Protein AF-A0A346XZH6-F1 (afdb_monomer)

Foldseek 3Di:
DVVVLVVLVVLLVLLVLQVVVQVVPDDPPVCVVVNVVSCVVCVVVLVVVCVVDPQDCDPPGGPRVSSVCVNVVSVVVSVVPD

Mean predicted aligned error: 7.85 Å

pLDDT: mean 76.3, std 7.62, range [56.12, 85.94]

Radius of gyration: 13.57 Å; Cα contacts (8 Å, |Δi|>4): 53; chains: 1; bounding box: 33×30×38 Å

InterPro domains:
  IPR003425 CCB3/YggT [PF02325] (3-81)

Secondary structure (DSSP, 8-state):
-HHHHHHHHHHHHHHHHHHHHHT-SS--HHHHHHHHHHHHHHHHHHHHHHHHS---EETTEE--HHHHHHHHHHHHHHHHH-

Sequence (82 aa):
MLIICWALTAFWVLLIVRVIFSWIPRPPDPLLVVNDVAVRATDWAVAPLRNAIPPMRMGAVALDLSILVLFFGVNILQAILC

Organism: NCBI:txid1608957

Structure (mmCIF, N/CA/C/O backbone):
data_AF-A0A346XZH6-F1
#
_entry.id   AF-A0A346XZH6-F1
#
loop_
_atom_site.group_PDB
_atom_site.id
_atom_site.type_symbol
_atom_site.label_atom_id
_atom_site.label_alt_id
_atom_site.label_comp_id
_atom_site.label_asym_id
_atom_site.label_entity_id
_atom_site.label_seq_id
_atom_site.pdbx_PDB_ins_code
_atom_site.Cartn_x
_atom_site.Cartn_y
_atom_site.Cartn_z
_atom_site.occupancy
_atom_site.B_iso_or_equiv
_atom_site.auth_seq_id
_atom_site.auth_comp_id
_atom_site.auth_asym_id
_atom_site.auth_atom_id
_atom_site.pdbx_PDB_model_num
ATOM 1 N N . MET A 1 1 ? -13.331 -13.243 15.500 1.00 63.25 1 MET A N 1
ATOM 2 C CA . MET A 1 1 ? -11.857 -13.224 15.614 1.00 63.25 1 MET A CA 1
ATOM 3 C C . MET A 1 1 ? -11.164 -13.706 14.337 1.00 63.25 1 MET A C 1
ATOM 5 O O . MET A 1 1 ? -10.462 -12.907 13.743 1.00 63.25 1 MET A O 1
ATOM 9 N N . LEU A 1 2 ? -11.436 -14.911 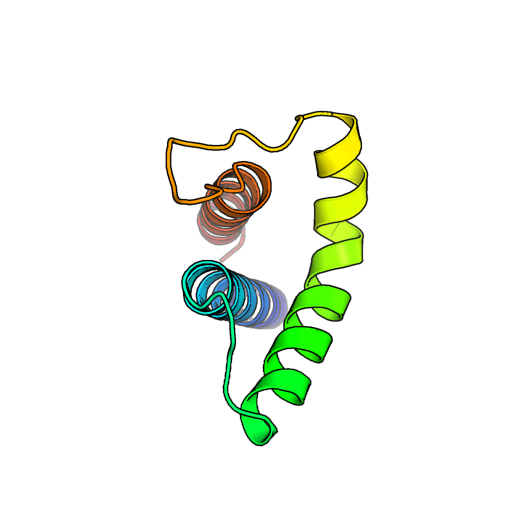13.811 1.00 77.69 2 LEU A N 1
ATOM 10 C CA . LEU A 1 2 ? -10.765 -15.441 12.599 1.00 77.69 2 LEU A CA 1
ATOM 11 C C . LEU A 1 2 ? -10.798 -14.523 11.356 1.00 77.69 2 LEU A C 1
ATOM 13 O O . LEU A 1 2 ? -9.759 -14.285 10.752 1.00 77.69 2 LEU A O 1
ATOM 17 N N . ILE A 1 3 ? -11.960 -13.980 10.976 1.00 82.50 3 ILE A N 1
ATOM 18 C CA . ILE A 1 3 ? -12.114 -13.192 9.730 1.00 82.50 3 ILE A CA 1
ATOM 19 C C . ILE A 1 3 ? -11.260 -11.912 9.745 1.00 82.50 3 ILE A C 1
ATOM 21 O O . ILE A 1 3 ? -10.669 -11.545 8.733 1.00 82.50 3 ILE A O 1
ATOM 25 N N . ILE A 1 4 ? -11.157 -11.262 10.908 1.00 82.25 4 ILE A N 1
ATOM 26 C CA . ILE A 1 4 ? -10.355 -10.047 11.098 1.00 82.25 4 ILE A CA 1
ATOM 27 C C . ILE A 1 4 ? -8.869 -10.390 10.939 1.00 82.25 4 ILE A C 1
ATOM 29 O O . ILE A 1 4 ? -8.162 -9.716 10.198 1.00 82.25 4 ILE A O 1
ATOM 33 N N . CYS A 1 5 ? -8.415 -11.496 11.529 1.00 83.94 5 CYS A N 1
ATOM 34 C CA . CYS A 1 5 ? -7.036 -11.964 11.383 1.00 83.94 5 CYS A CA 1
ATOM 35 C C . CYS A 1 5 ? -6.661 -12.288 9.946 1.00 83.94 5 CYS A C 1
ATOM 37 O O . CYS A 1 5 ? -5.588 -11.893 9.490 1.00 83.94 5 CYS A O 1
ATOM 39 N N . TRP A 1 6 ? -7.553 -12.951 9.210 1.00 85.25 6 TRP A N 1
ATOM 40 C CA . TRP A 1 6 ? -7.352 -13.217 7.788 1.00 85.25 6 TRP A CA 1
ATOM 41 C C . TRP A 1 6 ? -7.239 -11.921 6.979 1.00 85.25 6 TRP A C 1
ATOM 43 O O . TRP A 1 6 ? -6.321 -11.792 6.169 1.00 85.25 6 TRP A O 1
ATOM 53 N N . ALA A 1 7 ? -8.100 -10.934 7.244 1.00 84.69 7 ALA A N 1
ATOM 54 C CA . ALA A 1 7 ? -8.045 -9.635 6.578 1.00 84.69 7 ALA A CA 1
ATOM 55 C C . ALA A 1 7 ? -6.741 -8.874 6.884 1.00 84.69 7 ALA A C 1
ATOM 57 O O . ALA A 1 7 ? -6.090 -8.377 5.964 1.00 84.69 7 ALA A O 1
ATOM 58 N N . LEU A 1 8 ? -6.315 -8.829 8.152 1.00 83.25 8 LEU A N 1
ATOM 59 C CA . LEU A 1 8 ? -5.051 -8.192 8.538 1.00 83.25 8 LEU A CA 1
ATOM 60 C C . LEU A 1 8 ? -3.845 -8.913 7.931 1.00 83.25 8 LEU A C 1
ATOM 62 O O . LEU A 1 8 ? -2.905 -8.257 7.495 1.00 83.25 8 LEU A O 1
ATOM 66 N N . THR A 1 9 ? -3.879 -10.245 7.859 1.00 83.38 9 THR A N 1
ATOM 67 C CA . THR A 1 9 ? -2.799 -11.035 7.250 1.00 83.38 9 THR A CA 1
ATOM 68 C C . THR A 1 9 ? -2.697 -10.753 5.756 1.00 83.38 9 THR A C 1
ATOM 70 O O . THR A 1 9 ? -1.602 -10.516 5.253 1.00 83.38 9 THR A O 1
ATOM 73 N N . ALA A 1 10 ? -3.828 -10.700 5.046 1.00 84.50 10 ALA A N 1
ATOM 74 C CA . ALA A 1 10 ? -3.849 -10.321 3.636 1.00 84.50 10 ALA A CA 1
ATOM 75 C C . ALA A 1 10 ? -3.269 -8.912 3.425 1.00 84.50 10 ALA A C 1
ATOM 77 O O . ALA A 1 10 ? -2.451 -8.704 2.529 1.00 84.50 10 ALA A O 1
ATOM 78 N N . PHE A 1 11 ? -3.626 -7.957 4.288 1.00 81.88 11 PHE A N 1
ATOM 79 C CA . PHE A 1 11 ? -3.080 -6.602 4.237 1.00 81.88 11 PHE A CA 1
ATOM 80 C C . PHE A 1 11 ? -1.574 -6.562 4.544 1.00 81.88 11 PHE A C 1
ATOM 82 O O . PHE A 1 11 ? -0.818 -5.860 3.875 1.00 81.88 11 PHE A O 1
ATOM 89 N N . TRP A 1 12 ? -1.111 -7.367 5.499 1.00 83.50 12 TRP A N 1
ATOM 90 C CA . TRP A 1 12 ? 0.308 -7.508 5.817 1.00 83.50 12 TRP A CA 1
ATOM 91 C C . TRP A 1 12 ? 1.116 -8.065 4.634 1.00 83.50 12 TRP A C 1
ATOM 93 O O . TRP A 1 12 ? 2.178 -7.538 4.305 1.00 83.50 12 TRP A O 1
ATOM 103 N N . VAL A 1 13 ? 0.580 -9.067 3.928 1.00 84.19 13 VAL A N 1
ATOM 104 C CA . VAL A 1 13 ? 1.183 -9.603 2.696 1.00 84.19 13 VAL A CA 1
ATOM 105 C C . VAL A 1 13 ? 1.265 -8.529 1.608 1.00 84.19 13 VAL A C 1
ATOM 107 O O . VAL A 1 13 ? 2.310 -8.385 0.973 1.00 84.19 13 VAL A O 1
ATOM 110 N N . LEU A 1 14 ? 0.209 -7.728 1.418 1.00 81.75 14 LEU A N 1
ATOM 111 C CA . LEU A 1 14 ? 0.221 -6.615 0.459 1.00 81.75 14 LEU A CA 1
ATOM 112 C C . LEU A 1 14 ? 1.318 -5.588 0.773 1.00 81.75 14 LEU A C 1
ATOM 114 O O . LEU A 1 14 ? 1.975 -5.099 -0.147 1.00 81.75 14 LEU A O 1
ATOM 118 N N . LEU A 1 15 ? 1.562 -5.289 2.054 1.00 80.25 15 LEU A N 1
ATOM 119 C CA . LEU A 1 15 ? 2.650 -4.396 2.458 1.00 80.25 15 LEU A CA 1
ATOM 120 C C . LEU A 1 15 ? 4.022 -4.965 2.091 1.00 80.25 15 LEU A C 1
ATOM 122 O O . LEU A 1 15 ? 4.843 -4.227 1.551 1.00 80.25 15 LEU A O 1
ATOM 126 N N . ILE A 1 16 ? 4.261 -6.262 2.314 1.00 81.81 16 ILE A N 1
ATOM 127 C CA . ILE A 1 16 ? 5.515 -6.917 1.904 1.00 81.81 16 ILE A CA 1
ATOM 128 C C . ILE A 1 16 ? 5.718 -6.822 0.399 1.00 81.81 16 ILE A C 1
ATOM 130 O O . ILE A 1 16 ? 6.797 -6.442 -0.050 1.00 81.81 16 ILE A O 1
ATOM 134 N N . VAL A 1 17 ? 4.680 -7.130 -0.379 1.00 82.19 17 VAL A N 1
ATOM 135 C CA . VAL A 1 17 ? 4.727 -7.007 -1.838 1.00 82.19 17 VAL A CA 1
ATOM 136 C C . VAL A 1 17 ? 5.141 -5.583 -2.216 1.00 82.19 17 VAL A C 1
ATOM 138 O O . VAL A 1 17 ? 6.080 -5.404 -2.987 1.00 82.19 17 VAL A O 1
ATOM 141 N N . ARG A 1 18 ? 4.537 -4.562 -1.598 1.00 77.69 18 ARG A N 1
ATOM 142 C CA . ARG A 1 18 ? 4.878 -3.155 -1.851 1.00 77.69 18 ARG A CA 1
ATOM 143 C C . ARG A 1 18 ? 6.323 -2.797 -1.478 1.00 77.69 18 ARG A C 1
ATOM 145 O O . ARG A 1 18 ? 6.938 -2.023 -2.203 1.00 77.69 18 ARG A O 1
ATOM 152 N N . VAL A 1 19 ? 6.869 -3.344 -0.383 1.00 78.06 19 VAL A N 1
ATOM 153 C CA . VAL A 1 19 ? 8.290 -3.172 -0.004 1.00 78.06 19 VAL A CA 1
ATOM 154 C C . VAL A 1 19 ? 9.205 -3.755 -1.077 1.00 78.06 19 VAL A C 1
ATOM 156 O O . VAL A 1 19 ? 10.166 -3.115 -1.486 1.00 78.06 19 VAL A O 1
ATOM 159 N N . ILE A 1 20 ? 8.901 -4.959 -1.561 1.00 80.81 20 ILE A N 1
ATOM 160 C CA . ILE A 1 20 ? 9.709 -5.615 -2.593 1.00 80.81 20 ILE A CA 1
ATOM 161 C C . ILE A 1 20 ? 9.657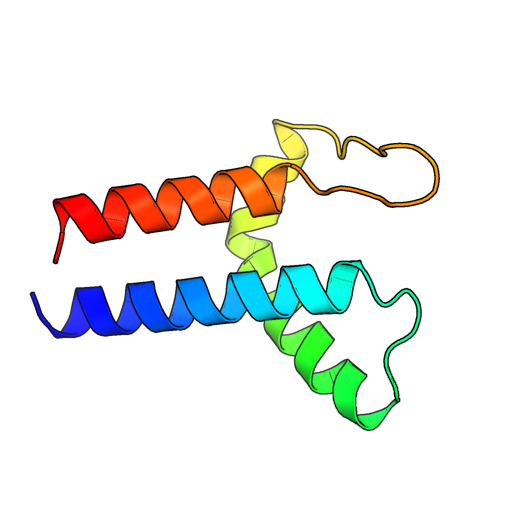 -4.804 -3.893 1.00 80.81 20 ILE A C 1
ATOM 163 O O . ILE A 1 20 ? 10.693 -4.535 -4.497 1.00 80.81 20 ILE A O 1
ATOM 167 N N . PHE A 1 21 ? 8.463 -4.369 -4.304 1.00 77.50 21 PHE A N 1
ATOM 168 C CA . PHE A 1 21 ? 8.288 -3.557 -5.506 1.00 77.50 21 PHE A CA 1
ATOM 169 C C . PHE A 1 21 ? 8.912 -2.163 -5.392 1.00 77.50 21 PHE A C 1
ATOM 171 O O . PHE A 1 21 ? 9.394 -1.653 -6.399 1.00 77.50 21 PHE A O 1
ATOM 178 N N . SER A 1 22 ? 8.972 -1.552 -4.202 1.00 74.12 22 SER A N 1
ATOM 179 C CA . SER A 1 22 ? 9.615 -0.239 -4.034 1.00 74.12 22 SER A CA 1
ATOM 180 C C . SER A 1 22 ? 11.129 -0.289 -4.253 1.00 74.12 22 SER A C 1
ATOM 182 O O . SER A 1 22 ? 11.724 0.699 -4.682 1.00 74.12 22 SER A O 1
ATOM 184 N N . TRP A 1 23 ? 11.757 -1.445 -4.022 1.00 74.81 23 TRP A N 1
ATOM 185 C CA . TRP A 1 23 ? 13.178 -1.666 -4.304 1.00 74.81 23 TRP A CA 1
ATOM 186 C C . TRP A 1 23 ? 13.455 -1.987 -5.775 1.00 74.81 23 TRP A C 1
ATOM 188 O O . TRP A 1 23 ? 14.613 -1.998 -6.192 1.00 74.81 23 TRP A O 1
ATOM 198 N N . ILE A 1 24 ? 12.410 -2.223 -6.572 1.00 79.19 24 ILE A N 1
ATOM 199 C CA . ILE A 1 24 ? 12.504 -2.525 -7.998 1.00 79.19 24 ILE A CA 1
ATOM 200 C C . ILE A 1 24 ? 12.085 -1.268 -8.781 1.00 79.19 24 ILE A C 1
ATOM 202 O O . ILE A 1 24 ? 10.903 -1.079 -9.061 1.00 79.19 24 ILE A O 1
ATOM 206 N N . PRO A 1 25 ? 13.030 -0.403 -9.202 1.00 69.00 25 PRO A N 1
ATOM 207 C CA . PRO A 1 25 ? 12.707 0.847 -9.898 1.00 69.00 25 PRO A CA 1
ATOM 208 C C . PRO A 1 25 ? 12.026 0.649 -11.266 1.00 69.00 25 PRO A C 1
ATOM 210 O O . PRO A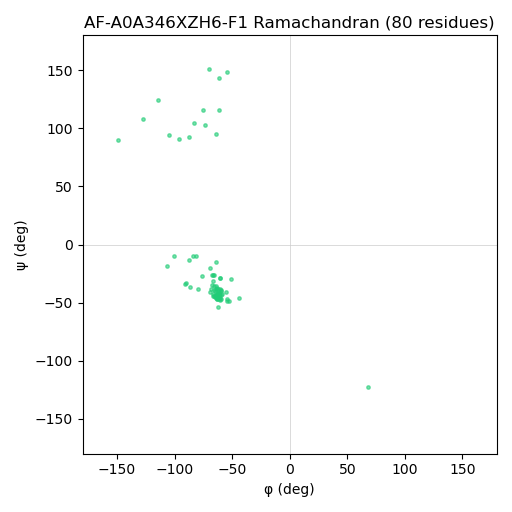 1 25 ? 11.466 1.598 -11.814 1.00 69.00 25 PRO A O 1
ATOM 213 N N . ARG A 1 26 ? 12.059 -0.568 -11.830 1.00 78.88 26 ARG A N 1
ATOM 214 C CA . ARG A 1 26 ? 11.357 -0.950 -13.065 1.00 78.88 2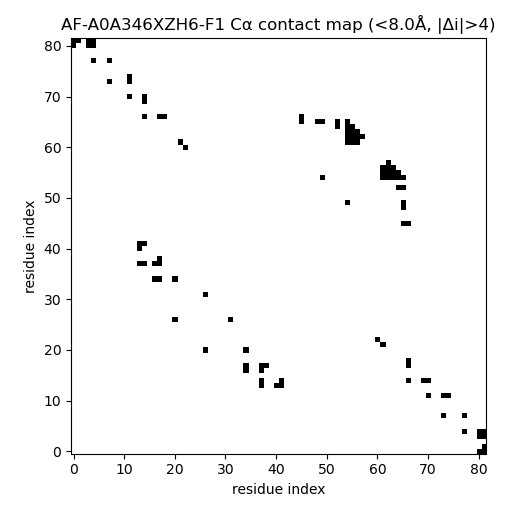6 ARG A CA 1
ATOM 215 C C . ARG A 1 26 ? 10.964 -2.431 -13.024 1.00 78.88 26 ARG A C 1
ATOM 217 O O . ARG A 1 26 ? 11.770 -3.280 -13.408 1.00 78.88 26 ARG A O 1
ATOM 224 N N . PRO A 1 27 ? 9.770 -2.774 -12.517 1.00 79.75 27 PRO A N 1
ATOM 225 C CA . PRO A 1 27 ? 9.307 -4.150 -12.578 1.00 79.75 27 PRO A CA 1
ATOM 226 C C . PRO A 1 27 ? 8.977 -4.539 -14.033 1.00 79.75 27 PRO A C 1
ATOM 228 O O . PRO A 1 27 ? 8.603 -3.671 -14.824 1.00 79.75 27 PRO A O 1
ATOM 231 N N . PRO A 1 28 ? 9.107 -5.827 -14.398 1.00 83.75 28 PRO A N 1
ATOM 232 C CA . PRO A 1 28 ? 8.683 -6.347 -15.698 1.00 83.75 28 PRO A CA 1
ATOM 233 C C . PRO A 1 28 ? 7.215 -6.023 -16.002 1.00 83.75 28 PRO A C 1
ATOM 235 O O . PRO A 1 28 ? 6.392 -6.035 -15.087 1.00 83.75 28 PRO A O 1
ATOM 238 N N . ASP A 1 29 ? 6.863 -5.834 -17.277 1.00 83.06 29 ASP A N 1
ATOM 239 C CA . ASP A 1 29 ? 5.492 -5.538 -17.727 1.00 83.06 29 ASP A CA 1
ATOM 240 C C . ASP A 1 29 ? 4.371 -6.381 -17.081 1.00 83.06 29 ASP A C 1
ATOM 242 O O . ASP A 1 29 ? 3.394 -5.798 -16.610 1.00 83.06 29 ASP A O 1
ATOM 246 N N . PRO A 1 30 ? 4.476 -7.721 -16.953 1.00 84.19 30 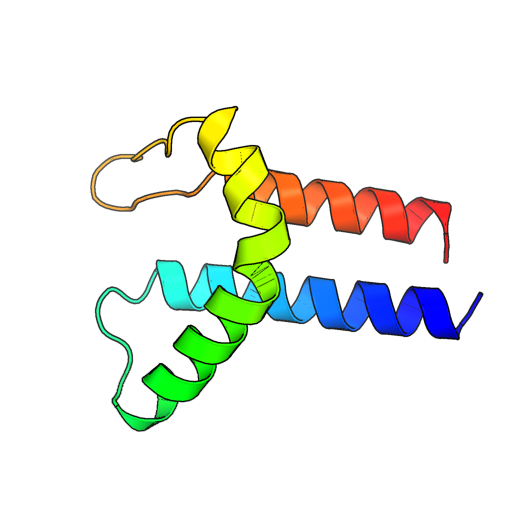PRO A N 1
ATOM 247 C CA . PRO A 1 30 ? 3.427 -8.508 -16.295 1.00 84.19 30 PRO A CA 1
ATOM 248 C C . PRO A 1 30 ? 3.286 -8.207 -14.794 1.00 84.19 30 PRO A C 1
ATOM 250 O O . PRO A 1 30 ? 2.212 -8.369 -14.218 1.00 84.19 30 PRO A O 1
ATOM 253 N N . LEU A 1 31 ? 4.360 -7.751 -14.148 1.00 84.00 31 LEU A N 1
ATOM 254 C CA . LEU A 1 31 ? 4.391 -7.415 -12.727 1.00 84.00 31 LEU A CA 1
ATOM 255 C C . LEU A 1 31 ? 3.954 -5.966 -12.457 1.00 84.00 31 LEU A C 1
ATOM 257 O O . LEU A 1 31 ? 3.637 -5.642 -11.312 1.00 84.00 31 LEU A O 1
ATOM 261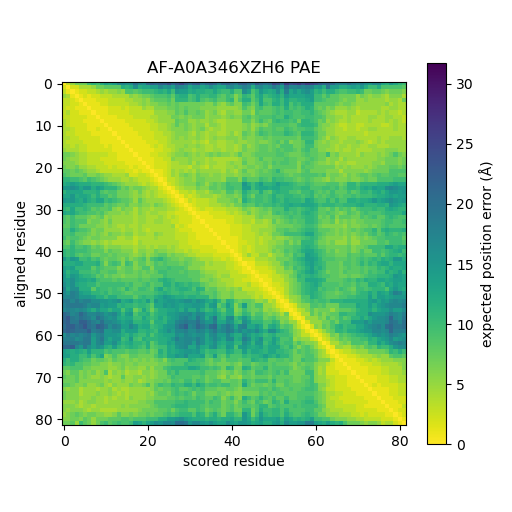 N N . LEU A 1 32 ? 3.859 -5.111 -13.484 1.00 84.25 32 LEU A N 1
ATOM 262 C CA . LEU A 1 32 ? 3.306 -3.759 -13.347 1.00 84.25 32 LEU A CA 1
ATOM 263 C C . LEU A 1 32 ? 1.851 -3.782 -12.881 1.00 84.25 32 LEU A C 1
ATOM 265 O O . LEU A 1 32 ? 1.479 -2.966 -12.046 1.00 84.25 32 LEU A O 1
ATOM 269 N N . VAL A 1 33 ? 1.049 -4.737 -13.360 1.00 85.94 33 VAL A N 1
ATOM 270 C CA . VAL A 1 33 ? -0.353 -4.886 -12.934 1.00 85.94 33 VAL A CA 1
ATOM 271 C C . VAL A 1 33 ? -0.430 -5.207 -11.442 1.00 85.94 33 VAL A C 1
ATOM 273 O O . VAL A 1 33 ? -1.227 -4.616 -10.720 1.00 85.94 33 VAL A O 1
ATOM 276 N N . VAL A 1 34 ? 0.437 -6.104 -10.963 1.00 82.62 34 VAL A N 1
ATOM 277 C CA . VAL A 1 34 ? 0.511 -6.467 -9.540 1.00 82.62 34 VAL A CA 1
ATOM 278 C C . VAL A 1 34 ? 0.935 -5.264 -8.702 1.00 82.62 34 VAL A C 1
ATOM 280 O O . VAL A 1 34 ? 0.325 -4.997 -7.668 1.00 82.62 34 VAL A O 1
ATOM 283 N N . ASN A 1 35 ? 1.935 -4.511 -9.167 1.00 82.50 35 ASN A N 1
ATOM 284 C CA . ASN A 1 35 ? 2.371 -3.285 -8.511 1.00 82.50 35 ASN A CA 1
ATOM 285 C C . ASN A 1 35 ? 1.244 -2.242 -8.449 1.00 82.50 35 ASN A C 1
ATOM 287 O O . ASN A 1 35 ? 0.978 -1.708 -7.381 1.00 82.50 35 ASN A O 1
ATOM 291 N N . ASP A 1 36 ? 0.541 -1.984 -9.554 1.00 83.38 36 ASP A N 1
ATOM 292 C CA . ASP A 1 36 ? -0.536 -0.986 -9.610 1.00 83.38 36 ASP A CA 1
ATOM 293 C C . ASP A 1 36 ? -1.714 -1.382 -8.701 1.00 83.38 36 ASP A C 1
ATOM 295 O O . ASP A 1 36 ? -2.242 -0.562 -7.951 1.00 83.38 36 ASP A O 1
ATOM 299 N N . VAL A 1 37 ? -2.072 -2.671 -8.664 1.00 83.69 37 VAL A N 1
ATOM 300 C CA . VAL A 1 37 ? -3.078 -3.190 -7.725 1.00 83.69 37 VAL A CA 1
ATOM 301 C C . VAL A 1 37 ? -2.618 -3.023 -6.277 1.00 83.69 37 VAL A C 1
ATOM 303 O O . VAL A 1 37 ? -3.388 -2.529 -5.454 1.00 83.69 37 VAL A O 1
ATOM 306 N N . ALA A 1 38 ? -1.374 -3.385 -5.953 1.00 79.06 38 ALA A N 1
ATOM 307 C CA . ALA A 1 38 ? -0.832 -3.232 -4.605 1.00 79.06 38 ALA A CA 1
ATOM 308 C C . ALA A 1 38 ? -0.770 -1.757 -4.183 1.00 79.06 38 ALA A C 1
ATOM 310 O O . ALA A 1 38 ? -1.136 -1.426 -3.053 1.00 79.06 38 ALA A O 1
ATOM 311 N N . VAL A 1 39 ? -0.365 -0.864 -5.091 1.00 77.38 39 VAL A N 1
ATOM 312 C CA . VAL A 1 39 ? -0.329 0.585 -4.876 1.00 77.38 39 VAL A CA 1
ATOM 313 C C . VAL A 1 39 ? -1.732 1.102 -4.614 1.00 77.38 39 VAL A C 1
ATOM 315 O O . VAL A 1 39 ? -1.936 1.659 -3.546 1.00 77.38 39 VAL A O 1
ATOM 318 N N . ARG A 1 40 ? -2.720 0.839 -5.474 1.00 81.62 40 ARG A N 1
ATOM 319 C CA . ARG A 1 40 ? -4.111 1.280 -5.252 1.00 81.62 40 ARG A CA 1
ATOM 320 C C . ARG A 1 40 ? -4.711 0.716 -3.966 1.00 81.62 40 ARG A C 1
ATOM 322 O O . ARG A 1 40 ? -5.397 1.431 -3.238 1.00 81.62 40 ARG A O 1
ATOM 329 N N . ALA A 1 41 ? -4.426 -0.549 -3.660 1.00 78.12 41 ALA A N 1
ATOM 330 C CA . ALA A 1 41 ? -4.904 -1.212 -2.450 1.00 78.12 41 ALA A CA 1
ATOM 331 C C . ALA A 1 41 ? -4.258 -0.671 -1.166 1.00 78.12 41 ALA A C 1
ATOM 333 O O . ALA A 1 41 ? -4.827 -0.851 -0.093 1.00 78.12 41 ALA A O 1
ATOM 334 N N . THR A 1 42 ? -3.099 -0.011 -1.249 1.00 71.00 42 THR A N 1
ATOM 335 C CA . THR A 1 42 ? -2.429 0.620 -0.097 1.00 71.00 42 THR A CA 1
ATOM 336 C C . THR A 1 42 ? -2.522 2.144 -0.105 1.00 71.00 42 THR A C 1
ATOM 338 O O . THR A 1 42 ? -2.363 2.757 0.948 1.00 71.00 42 THR A O 1
ATOM 341 N N . ASP A 1 43 ? -2.827 2.774 -1.240 1.00 75.75 43 ASP A N 1
ATOM 342 C CA . ASP A 1 43 ? -2.791 4.230 -1.404 1.00 75.75 43 ASP A CA 1
ATOM 343 C C . ASP A 1 43 ? -3.816 4.934 -0.523 1.00 75.75 43 ASP A C 1
ATOM 345 O O . ASP A 1 43 ? -3.515 5.977 0.042 1.00 75.75 43 ASP A O 1
ATOM 349 N N . TRP A 1 44 ? -4.995 4.347 -0.314 1.00 76.19 44 TRP A N 1
ATOM 350 C CA . TRP A 1 44 ? -5.996 4.917 0.595 1.00 76.19 44 TRP A CA 1
ATOM 351 C C . TRP A 1 44 ? -5.480 5.039 2.042 1.00 76.19 44 TRP A C 1
ATOM 353 O O . TRP A 1 44 ? -5.886 5.948 2.761 1.00 76.19 44 TRP A O 1
ATOM 363 N N . ALA A 1 45 ? -4.557 4.162 2.457 1.00 68.25 45 ALA A N 1
ATOM 364 C CA . ALA A 1 45 ? -3.934 4.182 3.779 1.00 68.25 45 ALA A CA 1
ATOM 365 C C . ALA A 1 45 ? -2.638 5.014 3.804 1.00 68.25 45 ALA A C 1
ATOM 367 O O . ALA A 1 45 ? -2.329 5.671 4.798 1.00 68.25 45 ALA A O 1
ATOM 368 N N . VAL A 1 46 ? -1.879 5.014 2.705 1.00 67.44 46 VAL A N 1
ATOM 369 C CA . VAL A 1 46 ? -0.605 5.738 2.581 1.00 67.44 46 VAL A CA 1
ATOM 370 C C . VAL A 1 46 ? -0.822 7.228 2.309 1.00 67.44 46 VAL A C 1
ATOM 372 O O . VAL A 1 46 ? -0.096 8.044 2.867 1.00 67.44 46 VAL A O 1
ATOM 375 N N . ALA A 1 47 ? -1.811 7.609 1.498 1.00 72.06 47 ALA A N 1
ATOM 376 C CA . ALA A 1 47 ? -2.104 8.993 1.124 1.00 72.06 47 ALA A CA 1
ATOM 377 C C . ALA A 1 47 ? -2.299 9.945 2.323 1.00 72.06 47 ALA A C 1
ATOM 379 O O . ALA A 1 47 ? -1.646 10.992 2.336 1.00 72.06 47 ALA A O 1
ATOM 380 N N . PRO A 1 48 ? -3.107 9.621 3.357 1.00 69.88 48 PRO A N 1
ATOM 381 C CA . PRO A 1 48 ? -3.212 10.477 4.539 1.00 69.88 48 PRO A CA 1
ATOM 382 C C . PRO A 1 48 ? -1.895 10.537 5.328 1.00 69.88 48 PRO A C 1
ATOM 384 O O . PRO A 1 48 ? -1.525 11.600 5.823 1.00 69.88 48 PRO A O 1
ATOM 387 N N . LEU A 1 49 ? -1.142 9.432 5.387 1.00 68.19 49 LEU A N 1
ATOM 388 C CA . LEU A 1 49 ? 0.172 9.384 6.035 1.00 68.19 49 LEU A CA 1
ATOM 389 C C . LEU A 1 49 ? 1.222 10.222 5.296 1.00 68.19 49 LEU A C 1
ATOM 391 O O . LEU A 1 49 ? 2.068 10.835 5.940 1.00 68.19 49 LEU A O 1
ATOM 395 N N . ARG A 1 50 ? 1.165 10.284 3.962 1.00 68.94 50 ARG A N 1
ATOM 396 C CA . ARG A 1 50 ? 2.105 11.046 3.123 1.00 68.94 50 ARG A CA 1
ATOM 397 C C . ARG A 1 50 ? 1.992 12.555 3.336 1.00 68.94 50 ARG A C 1
ATOM 399 O O . ARG A 1 50 ? 2.966 13.270 3.128 1.00 68.94 50 ARG A O 1
ATOM 406 N N . ASN A 1 51 ? 0.819 13.027 3.758 1.00 70.75 51 ASN A N 1
ATOM 407 C CA . ASN A 1 51 ? 0.605 14.424 4.134 1.00 70.75 51 ASN A CA 1
ATOM 408 C C . ASN A 1 51 ? 1.187 14.750 5.517 1.00 70.75 51 ASN A C 1
ATOM 410 O O . ASN A 1 51 ? 1.549 15.894 5.768 1.00 70.75 51 ASN A O 1
ATOM 414 N N . ALA A 1 52 ? 1.283 13.756 6.405 1.00 73.31 52 ALA A N 1
ATOM 415 C CA . ALA A 1 52 ? 1.832 13.921 7.750 1.00 73.31 52 ALA A CA 1
ATOM 416 C C . ALA A 1 52 ? 3.349 13.672 7.811 1.00 73.31 52 ALA A C 1
ATOM 418 O O . ALA A 1 52 ? 4.045 14.300 8.605 1.00 73.31 52 ALA A O 1
ATOM 419 N N . ILE A 1 53 ? 3.868 12.757 6.986 1.00 65.38 53 ILE A N 1
ATOM 420 C CA . ILE A 1 53 ? 5.270 12.334 6.992 1.00 65.38 53 ILE A CA 1
ATOM 421 C C . ILE A 1 53 ? 5.818 12.459 5.564 1.00 65.38 53 ILE A C 1
ATOM 423 O O . ILE A 1 53 ? 5.452 11.651 4.703 1.00 65.38 53 ILE A O 1
ATOM 427 N N . PRO A 1 54 ? 6.691 13.445 5.284 1.00 64.62 54 PRO A N 1
ATOM 428 C CA . PRO A 1 54 ? 7.317 13.557 3.976 1.00 64.62 54 PRO A CA 1
ATOM 429 C C . PRO A 1 54 ? 8.165 12.306 3.684 1.00 64.62 54 PRO A C 1
ATOM 431 O O . PRO A 1 54 ? 8.798 11.763 4.596 1.00 64.62 54 PRO A O 1
ATOM 434 N N . PRO A 1 55 ? 8.200 11.833 2.425 1.00 64.38 55 PRO A N 1
ATOM 435 C CA . PRO A 1 55 ? 8.975 10.655 2.054 1.00 64.38 55 PRO A CA 1
ATOM 436 C C . PRO A 1 55 ? 10.462 10.903 2.331 1.00 64.38 55 PRO A C 1
ATOM 438 O O . PRO A 1 55 ? 11.086 11.774 1.720 1.00 64.38 55 PRO A O 1
ATOM 441 N N . MET A 1 56 ? 11.041 10.141 3.261 1.00 62.44 56 MET A N 1
ATOM 442 C CA . MET A 1 56 ? 12.463 10.237 3.579 1.00 62.44 56 MET A CA 1
ATOM 443 C C . MET A 1 56 ? 13.264 9.395 2.588 1.00 62.44 56 MET A C 1
ATOM 445 O O . MET A 1 56 ? 13.298 8.168 2.640 1.00 62.44 56 MET A O 1
ATOM 449 N N . ARG A 1 57 ? 13.922 10.069 1.646 1.00 63.59 57 ARG A N 1
ATOM 450 C CA . ARG A 1 57 ? 14.882 9.426 0.746 1.00 63.59 57 ARG A CA 1
ATOM 451 C C . ARG A 1 57 ? 16.176 9.145 1.509 1.00 63.59 57 ARG A C 1
ATOM 453 O O . ARG A 1 57 ? 16.855 10.086 1.911 1.00 63.59 57 ARG A O 1
ATOM 460 N N . MET A 1 58 ? 16.534 7.873 1.688 1.00 61.09 58 MET A N 1
ATOM 461 C CA . MET A 1 58 ? 17.831 7.482 2.247 1.00 61.09 58 MET A CA 1
ATOM 462 C C . MET A 1 58 ? 18.801 7.160 1.103 1.00 61.09 58 MET A C 1
ATOM 464 O O . MET A 1 58 ? 18.877 6.035 0.611 1.00 61.09 58 MET A O 1
ATOM 468 N N . GLY A 1 59 ? 19.547 8.172 0.654 1.00 69.06 59 GLY A N 1
ATOM 469 C CA . GLY A 1 59 ? 20.556 8.014 -0.399 1.00 69.06 59 GLY A CA 1
ATOM 470 C C . GLY A 1 59 ? 19.945 7.702 -1.771 1.00 69.06 59 GLY A C 1
ATOM 471 O O . GLY A 1 59 ? 19.142 8.481 -2.280 1.00 69.06 59 GLY A O 1
ATOM 472 N N . ALA A 1 60 ? 20.340 6.579 -2.380 1.00 62.69 60 ALA A N 1
ATOM 473 C CA . ALA A 1 60 ? 19.857 6.140 -3.697 1.00 62.69 60 ALA A CA 1
ATOM 474 C C . ALA A 1 60 ? 18.523 5.365 -3.645 1.00 62.69 60 ALA A C 1
ATOM 476 O O . ALA A 1 60 ? 17.921 5.120 -4.689 1.00 62.69 60 ALA A O 1
ATOM 477 N N . VAL A 1 61 ? 18.057 4.991 -2.447 1.00 56.12 61 VAL A N 1
ATOM 478 C CA . VAL A 1 61 ? 16.815 4.238 -2.235 1.00 56.12 61 VAL A CA 1
ATOM 479 C C . VAL A 1 61 ? 15.827 5.122 -1.476 1.00 56.12 61 VAL A C 1
ATOM 481 O O . VAL A 1 61 ? 16.112 5.644 -0.397 1.00 56.12 61 VAL A O 1
ATOM 484 N N . ALA A 1 62 ? 14.639 5.317 -2.044 1.00 60.41 62 ALA A N 1
ATOM 485 C CA . ALA A 1 62 ? 13.545 5.949 -1.322 1.00 60.41 62 ALA A CA 1
ATOM 486 C C . ALA A 1 62 ? 13.004 4.940 -0.299 1.00 60.41 62 ALA A C 1
ATOM 488 O O . ALA A 1 62 ? 12.314 3.993 -0.668 1.00 60.41 62 ALA A O 1
ATOM 489 N N . LEU A 1 63 ? 13.360 5.101 0.978 1.00 61.34 63 LEU A N 1
ATOM 490 C CA . LEU A 1 63 ? 12.786 4.287 2.041 1.00 61.34 63 LEU A CA 1
ATOM 491 C C . LEU A 1 63 ? 11.501 4.976 2.505 1.00 61.34 63 LEU A C 1
ATOM 493 O O . LEU A 1 63 ? 11.524 5.871 3.347 1.00 61.34 63 LEU A O 1
ATOM 497 N N . ASP A 1 64 ? 10.372 4.585 1.919 1.00 69.50 64 ASP A N 1
ATOM 498 C CA . ASP A 1 64 ? 9.067 5.111 2.312 1.00 69.50 64 ASP A CA 1
ATOM 499 C C . ASP A 1 64 ? 8.750 4.712 3.761 1.00 69.50 64 ASP A C 1
ATOM 501 O O . ASP A 1 64 ? 8.210 3.637 4.032 1.00 69.50 64 ASP A O 1
ATOM 505 N N . LEU A 1 65 ? 9.056 5.607 4.707 1.00 65.62 65 LEU A N 1
ATOM 506 C CA . LEU A 1 65 ? 8.707 5.467 6.126 1.00 65.62 65 LEU A CA 1
ATOM 507 C C . LEU A 1 65 ? 7.225 5.152 6.332 1.00 65.62 65 LEU A C 1
ATOM 509 O O . LEU A 1 65 ? 6.880 4.450 7.276 1.00 65.62 65 LEU A O 1
ATOM 513 N N . SER A 1 66 ? 6.355 5.610 5.429 1.00 66.88 66 SER A N 1
ATOM 514 C CA . SER A 1 66 ? 4.931 5.285 5.439 1.00 66.88 66 SER A CA 1
ATOM 515 C C . SER A 1 66 ? 4.68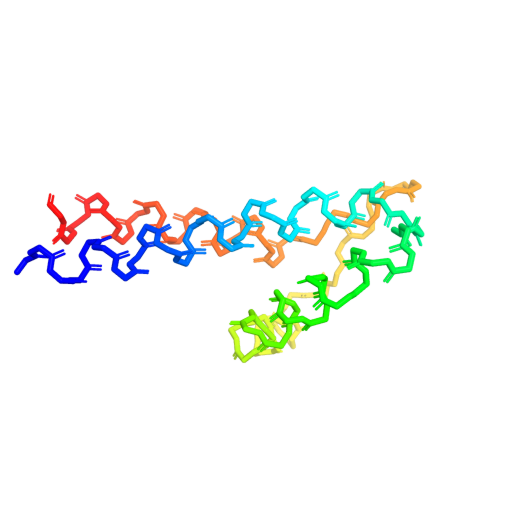5 3.773 5.425 1.00 66.88 66 SER A C 1
ATOM 517 O O . SER A 1 66 ? 3.839 3.292 6.171 1.00 66.88 66 SER A O 1
ATOM 519 N N . ILE A 1 67 ? 5.449 3.012 4.633 1.00 70.50 67 ILE A N 1
ATOM 520 C CA . ILE A 1 67 ? 5.329 1.550 4.559 1.00 70.50 67 ILE A CA 1
ATOM 521 C C . ILE A 1 67 ? 5.806 0.905 5.860 1.00 70.50 67 ILE A C 1
ATOM 523 O O . ILE A 1 67 ? 5.168 -0.020 6.353 1.00 70.50 67 ILE A O 1
ATOM 527 N N . LEU A 1 68 ? 6.896 1.413 6.440 1.00 74.62 68 LEU A N 1
ATOM 528 C CA . LEU A 1 68 ? 7.441 0.895 7.693 1.00 74.62 68 LEU A CA 1
ATOM 529 C C . LEU A 1 68 ? 6.459 1.113 8.854 1.00 74.62 68 LEU A C 1
ATOM 531 O O . LEU A 1 68 ? 6.176 0.190 9.613 1.00 74.62 68 LEU A O 1
ATOM 535 N N . VAL A 1 69 ? 5.878 2.312 8.946 1.00 74.31 69 VAL A N 1
ATOM 536 C CA . VAL A 1 69 ? 4.853 2.653 9.942 1.00 74.31 69 VAL A CA 1
ATOM 537 C C . VAL A 1 69 ? 3.610 1.779 9.767 1.00 74.31 69 VAL A C 1
ATOM 539 O O . VAL A 1 69 ? 3.099 1.252 10.752 1.00 74.31 69 VAL A O 1
ATOM 542 N N . LEU A 1 70 ? 3.152 1.566 8.529 1.00 75.12 70 LEU A N 1
ATOM 543 C CA . LEU A 1 70 ? 2.037 0.661 8.230 1.00 75.12 70 LEU A CA 1
ATOM 544 C C . LEU A 1 70 ? 2.349 -0.784 8.631 1.00 75.12 70 LEU A C 1
ATOM 546 O O . LEU A 1 70 ? 1.511 -1.448 9.234 1.00 75.12 70 LEU A O 1
ATOM 550 N N . PHE A 1 71 ? 3.559 -1.263 8.351 1.00 80.19 71 PHE A N 1
ATOM 551 C CA . PHE A 1 71 ? 3.985 -2.618 8.685 1.00 80.19 71 PHE A CA 1
ATOM 552 C C . PHE A 1 71 ? 3.994 -2.859 10.200 1.00 80.19 71 PHE A C 1
ATOM 554 O O . PHE A 1 71 ? 3.427 -3.849 10.669 1.00 80.19 71 PHE A O 1
ATOM 561 N N . PHE A 1 72 ? 4.565 -1.926 10.969 1.00 80.94 72 PHE A N 1
ATOM 562 C CA . PHE A 1 72 ? 4.551 -1.980 12.433 1.00 80.94 72 PHE A CA 1
ATOM 563 C C . PHE A 1 72 ? 3.141 -1.818 13.005 1.00 80.94 72 PHE A C 1
ATOM 565 O O . PHE A 1 72 ? 2.758 -2.571 13.898 1.00 80.94 72 PHE A O 1
ATOM 572 N N . GLY A 1 73 ? 2.342 -0.893 12.466 1.00 81.31 73 GLY A N 1
ATOM 573 C CA . GLY A 1 73 ? 0.960 -0.681 12.895 1.00 81.31 73 GLY A CA 1
ATOM 574 C C . GLY A 1 73 ? 0.097 -1.931 12.722 1.00 81.31 73 GLY A C 1
ATOM 575 O O . GLY A 1 73 ? -0.626 -2.306 13.640 1.00 81.31 73 GLY A O 1
ATOM 576 N N . VAL A 1 74 ? 0.226 -2.624 11.586 1.00 81.50 74 VAL A N 1
ATOM 577 C CA . VAL A 1 74 ? -0.501 -3.876 11.310 1.00 81.50 74 VAL A CA 1
ATOM 578 C C . VAL A 1 74 ? -0.014 -5.016 12.201 1.00 81.50 74 VAL A C 1
ATOM 580 O O . VAL A 1 74 ? -0.842 -5.782 12.683 1.00 81.50 74 VAL A O 1
ATOM 583 N N . ASN A 1 75 ? 1.294 -5.109 12.471 1.00 83.19 75 ASN A N 1
ATOM 584 C CA . ASN A 1 75 ? 1.839 -6.100 13.409 1.00 83.19 75 ASN A CA 1
ATOM 585 C C . ASN A 1 75 ? 1.270 -5.922 14.820 1.00 83.19 75 ASN A C 1
ATOM 587 O O . ASN A 1 75 ? 0.832 -6.888 15.439 1.00 83.19 75 ASN A O 1
ATOM 591 N N . ILE A 1 76 ? 1.230 -4.680 15.309 1.00 84.06 76 ILE A N 1
ATOM 592 C CA . ILE A 1 76 ? 0.668 -4.360 16.625 1.00 84.06 76 ILE A CA 1
ATOM 593 C C . ILE A 1 76 ? -0.833 -4.668 16.649 1.00 84.06 76 ILE A C 1
ATOM 595 O O . ILE A 1 76 ? -1.314 -5.295 17.589 1.00 84.06 76 ILE A O 1
ATOM 599 N N . LEU A 1 77 ? -1.575 -4.285 15.605 1.00 82.06 77 LEU A N 1
ATOM 600 C CA . LEU A 1 77 ? -3.003 -4.589 15.504 1.00 82.06 77 LEU A CA 1
ATOM 601 C C . LEU A 1 77 ? -3.277 -6.101 15.484 1.00 82.06 77 LEU A C 1
ATOM 603 O O . LEU A 1 77 ?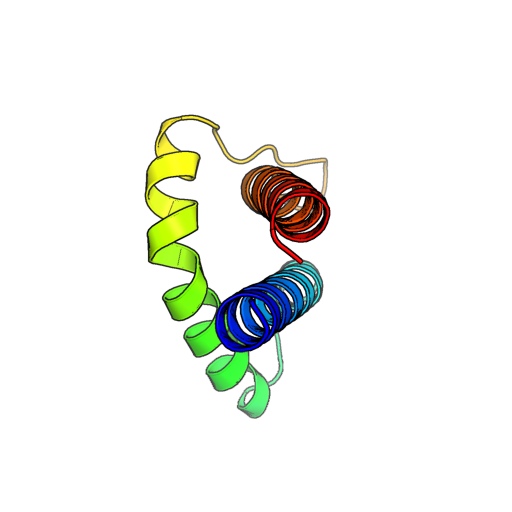 -4.209 -6.544 16.147 1.00 82.06 77 LEU A O 1
ATOM 607 N N . GLN A 1 78 ? -2.470 -6.891 14.767 1.00 80.94 78 GLN 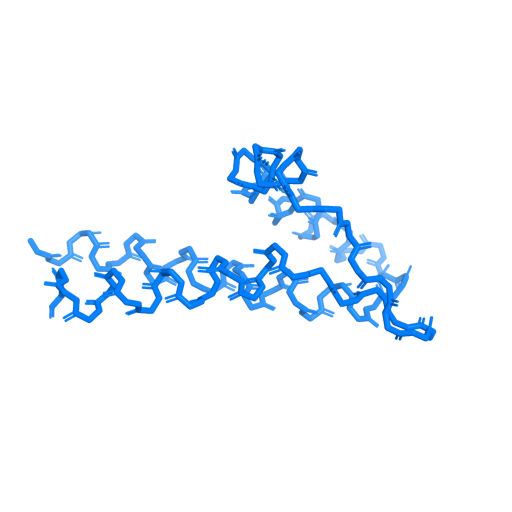A N 1
ATOM 608 C CA . GLN A 1 78 ? -2.563 -8.354 14.787 1.00 80.94 78 GLN A CA 1
ATOM 609 C C . GLN A 1 78 ? -2.301 -8.910 16.184 1.00 80.94 78 GLN A C 1
ATOM 611 O O . GLN A 1 78 ? -3.092 -9.712 16.661 1.00 80.94 78 GLN A O 1
ATOM 616 N N . ALA A 1 79 ? -1.243 -8.454 16.858 1.00 82.38 79 ALA A N 1
ATOM 617 C CA . ALA A 1 79 ? -0.905 -8.923 18.200 1.00 82.38 79 ALA A CA 1
ATOM 618 C C . ALA A 1 79 ? -2.012 -8.647 19.234 1.00 82.38 79 ALA A C 1
ATOM 620 O O . ALA A 1 79 ? -2.138 -9.384 20.207 1.00 82.38 79 ALA A O 1
ATOM 621 N N . ILE A 1 80 ? -2.809 -7.591 19.035 1.00 84.25 80 ILE A N 1
ATOM 622 C CA . ILE A 1 80 ? -3.909 -7.220 19.936 1.00 84.25 80 ILE A CA 1
ATOM 623 C C . ILE A 1 80 ? -5.215 -7.948 19.579 1.00 84.25 80 ILE A C 1
ATOM 625 O O . ILE A 1 80 ? -5.996 -8.272 20.471 1.00 84.25 80 ILE A O 1
ATOM 629 N N . LEU A 1 81 ? -5.493 -8.162 18.288 1.00 81.31 81 LEU A N 1
ATOM 630 C CA . LEU A 1 81 ? -6.812 -8.593 17.805 1.00 81.31 81 LEU A CA 1
ATOM 631 C C . LEU A 1 81 ? -6.936 -10.097 17.479 1.00 81.31 81 LEU A C 1
ATOM 633 O O . LEU A 1 81 ? -8.068 -10.523 17.216 1.00 81.31 81 LEU A O 1
ATOM 637 N N . CYS A 1 82 ? -5.845 -10.881 17.455 1.00 75.31 82 CYS A N 1
ATOM 638 C CA . CYS A 1 82 ? -5.830 -12.250 16.894 1.00 75.31 82 CYS A CA 1
ATOM 639 C C . CYS A 1 82 ? -5.589 -13.446 17.835 1.00 75.31 82 CYS A C 1
ATOM 641 O O . CYS A 1 82 ? -4.574 -13.447 18.549 1.00 75.31 82 CYS A O 1
#

Solvent-accessible surface area (backbone atoms only — not comparable to full-atom values): 4810 Å² total; per-residue (Å²): 97,70,70,60,42,53,52,52,50,53,52,52,51,46,49,51,53,46,55,58,50,65,75,40,93,73,64,58,77,84,50,43,59,56,48,52,50,42,45,62,74,41,38,81,68,42,53,66,44,50,77,76,46,72,78,49,63,59,83,96,45,72,49,53,54,61,58,53,50,50,52,52,51,51,51,52,50,45,72,74,62,97